Protein AF-A0A1H5PEW3-F1 (afdb_monomer)

Solvent-accessible surface area (backbone atoms only — not comparable to full-atom values): 6564 Å² total; per-residue (Å²): 129,85,78,80,68,48,56,31,38,31,42,44,82,71,49,77,38,67,72,77,79,45,66,68,52,50,50,56,54,48,50,55,39,62,69,50,88,68,89,54,97,39,58,31,34,33,45,35,38,77,82,42,39,34,40,38,39,43,77,51,33,37,34,39,33,34,76,50,96,89,42,59,71,80,50,77,43,78,48,89,47,70,67,55,53,54,52,54,52,41,49,60,60,46,55,58,69,58,74,60,73,82,84,76,80,71,82,84,87,128

Foldseek 3Di:
DDPQKQKWKQAQQRDIGRPPLDLVVVLVRLVVLLPDPDPRPGSWMWIAIPVQWIWIDHNFWIWTWGNDDVTDTPDIDTDPDPVVVSVVSCVVSVVSVPPPDDPPPDDD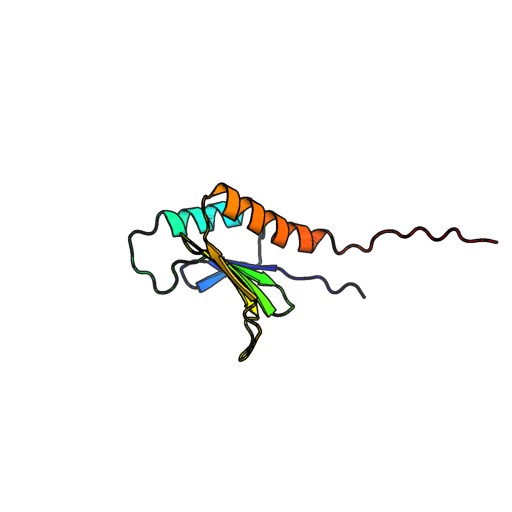DD

Organism: NCBI:txid656366

Nearest PDB structures (foldseek):
  6mf5-assembly1_A  TM=4.704E-01  e=3.804E+00  Saccharomyces cerevisiae S288C
  7q05-assembly1_E  TM=3.651E-01  e=9.756E-01  Comamonas sp.
  6n45-assembly1_B  TM=4.360E-01  e=7.737E+00  Homo sapiens
  3dw8-assembly2_E  TM=4.635E-01  e=9.239E+00  Homo sapiens
  2yfl-assembly1_I  TM=3.070E-01  e=8.208E+00  Paraburkholderia xenovorans LB400

pLDDT: mean 82.55, std 17.14, range [41.75, 96.38]

Structure (mmCIF, N/CA/C/O backbone):
data_AF-A0A1H5PEW3-F1
#
_entry.id   AF-A0A1H5PEW3-F1
#
loop_
_atom_site.group_PDB
_atom_site.id
_atom_site.type_symbol
_atom_site.label_atom_id
_atom_site.label_alt_id
_atom_site.label_comp_id
_atom_site.label_asym_id
_atom_site.label_entity_id
_atom_site.label_seq_id
_atom_site.pdbx_PDB_ins_code
_atom_site.Cartn_x
_atom_site.Cartn_y
_atom_site.Cartn_z
_atom_site.occupancy
_atom_site.B_iso_or_equiv
_atom_site.auth_seq_id
_atom_site.auth_comp_id
_atom_site.auth_asym_id
_atom_site.auth_atom_id
_atom_site.pdbx_PDB_model_num
ATOM 1 N N . MET A 1 1 ? -25.600 7.477 11.849 1.00 41.75 1 MET A N 1
ATOM 2 C CA . MET A 1 1 ? -25.170 6.086 11.596 1.00 41.75 1 MET A CA 1
ATOM 3 C C . MET A 1 1 ? -23.736 6.184 11.116 1.00 41.75 1 MET A C 1
ATOM 5 O O . MET A 1 1 ? -23.531 6.717 10.035 1.00 41.75 1 MET A O 1
ATOM 9 N N . ARG A 1 2 ? -22.757 5.842 11.962 1.00 49.75 2 ARG A N 1
ATOM 10 C CA . ARG A 1 2 ? -21.352 5.792 11.534 1.00 49.75 2 ARG A CA 1
ATOM 11 C C . ARG A 1 2 ? -21.243 4.648 10.529 1.00 49.75 2 ARG A C 1
ATOM 13 O O . ARG A 1 2 ? -21.676 3.544 10.844 1.00 49.75 2 ARG A O 1
ATOM 20 N N . ILE A 1 3 ? -20.757 4.924 9.325 1.00 53.59 3 ILE A N 1
ATOM 21 C CA . ILE A 1 3 ? -20.324 3.859 8.422 1.00 53.59 3 ILE A CA 1
ATOM 22 C C . ILE A 1 3 ? -18.976 3.422 8.985 1.00 53.59 3 ILE A C 1
ATOM 24 O O . ILE A 1 3 ? -18.028 4.203 8.979 1.00 53.59 3 ILE A O 1
ATOM 28 N N . GLU A 1 4 ? -18.917 2.235 9.578 1.00 65.88 4 GLU A N 1
ATOM 29 C CA . GLU A 1 4 ? -17.642 1.634 9.958 1.00 65.88 4 GLU A CA 1
ATOM 30 C C . GLU A 1 4 ? -16.883 1.354 8.655 1.00 65.88 4 GLU A C 1
ATOM 32 O O . GLU A 1 4 ? -17.271 0.479 7.883 1.00 65.88 4 GLU A O 1
ATOM 37 N N . ARG A 1 5 ? -15.863 2.170 8.353 1.00 76.75 5 ARG A N 1
ATOM 38 C CA . ARG A 1 5 ? -14.992 1.970 7.189 1.00 76.75 5 ARG A CA 1
ATOM 39 C C . ARG A 1 5 ? -14.177 0.708 7.452 1.00 76.75 5 ARG A C 1
ATOM 41 O O . ARG A 1 5 ? -13.293 0.719 8.306 1.00 76.75 5 ARG A O 1
ATOM 48 N N . ARG A 1 6 ? -14.498 -0.380 6.753 1.00 88.88 6 ARG A N 1
ATOM 49 C CA . ARG A 1 6 ? -13.695 -1.607 6.799 1.00 88.88 6 ARG A CA 1
ATOM 50 C C . ARG A 1 6 ? -12.487 -1.408 5.899 1.00 88.88 6 ARG A C 1
ATOM 52 O O . ARG A 1 6 ? -12.653 -0.926 4.782 1.00 88.88 6 ARG A O 1
ATOM 59 N N . ILE A 1 7 ? -11.314 -1.782 6.391 1.00 91.00 7 ILE A N 1
ATOM 60 C CA . ILE A 1 7 ? -10.079 -1.850 5.610 1.00 91.00 7 ILE A CA 1
ATOM 61 C C . ILE A 1 7 ? -9.622 -3.303 5.568 1.00 91.00 7 ILE A C 1
ATOM 63 O O . ILE A 1 7 ? -9.876 -4.044 6.516 1.00 91.00 7 ILE A O 1
ATOM 67 N N . TRP A 1 8 ? -8.995 -3.703 4.469 1.00 94.50 8 TRP A N 1
ATOM 68 C CA . TRP A 1 8 ? -8.318 -4.988 4.318 1.00 94.50 8 TRP A CA 1
ATOM 69 C C . TRP A 1 8 ? -7.080 -4.824 3.433 1.00 94.50 8 TRP A 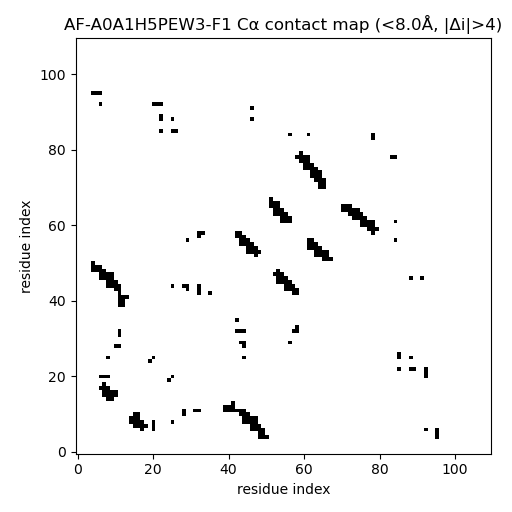C 1
ATOM 71 O O . TRP A 1 8 ? -6.932 -3.814 2.738 1.00 94.50 8 TRP A O 1
ATOM 81 N N . PHE A 1 9 ? -6.198 -5.816 3.465 1.00 95.62 9 PHE A N 1
ATOM 82 C CA . PHE A 1 9 ? -5.050 -5.909 2.572 1.00 95.62 9 PHE A CA 1
ATOM 83 C C . PHE A 1 9 ? -5.271 -6.938 1.471 1.00 95.62 9 PHE A C 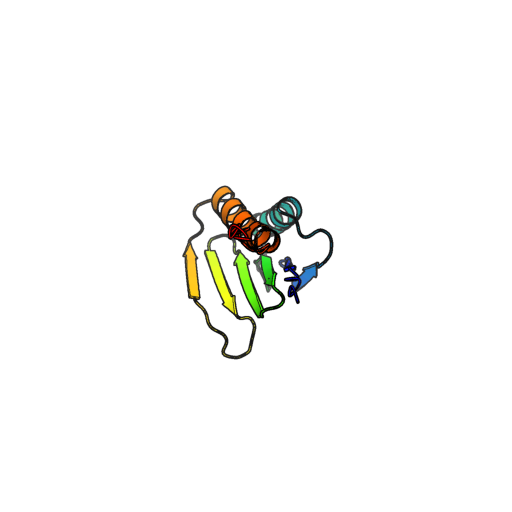1
ATOM 85 O O . PHE A 1 9 ? -6.012 -7.903 1.667 1.00 95.62 9 PHE A O 1
ATOM 92 N N . ILE A 1 10 ? -4.578 -6.761 0.349 1.00 94.69 10 ILE A N 1
ATOM 93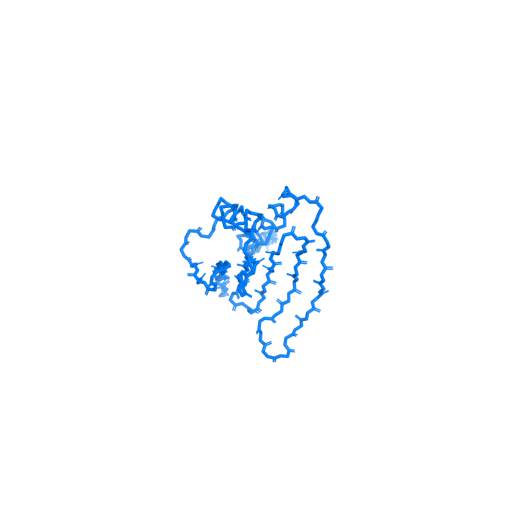 C CA . ILE A 1 10 ? -4.352 -7.799 -0.659 1.00 94.69 10 ILE A CA 1
ATOM 94 C C . ILE A 1 10 ? -2.841 -7.960 -0.809 1.00 94.69 10 ILE A C 1
ATOM 96 O O . ILE A 1 10 ? -2.138 -6.980 -1.052 1.00 94.69 10 ILE A O 1
ATOM 100 N N . ASP A 1 11 ? -2.326 -9.173 -0.612 1.00 93.38 11 ASP A N 1
ATOM 101 C CA . ASP A 1 11 ? -0.897 -9.440 -0.774 1.00 93.38 11 ASP A CA 1
ATOM 102 C C . ASP A 1 11 ? -0.494 -9.639 -2.245 1.00 93.38 11 ASP A C 1
ATOM 104 O O . ASP A 1 11 ? -1.311 -9.722 -3.164 1.00 93.38 11 ASP A O 1
ATOM 108 N N . ARG A 1 12 ? 0.808 -9.822 -2.452 1.00 91.44 12 ARG A N 1
ATOM 109 C CA . ARG A 1 12 ? 1.424 -10.117 -3.751 1.00 91.44 12 ARG A CA 1
ATOM 110 C C . ARG A 1 12 ? 1.002 -11.449 -4.397 1.00 91.44 12 ARG A C 1
ATOM 112 O O . ARG A 1 12 ? 1.461 -11.801 -5.479 1.00 91.44 12 ARG A O 1
ATOM 119 N N . PHE A 1 13 ? 0.185 -12.249 -3.727 1.00 89.81 13 PHE A N 1
ATOM 120 C CA . PHE A 1 13 ? -0.413 -13.466 -4.271 1.00 89.81 13 PHE A CA 1
ATOM 121 C C . PHE A 1 13 ? -1.921 -13.303 -4.508 1.00 89.81 13 PHE A C 1
ATOM 123 O O . PHE A 1 13 ? -2.589 -14.280 -4.847 1.00 89.81 13 PHE A O 1
ATOM 130 N N . GLY A 1 14 ? -2.461 -12.091 -4.342 1.00 90.25 14 GLY A N 1
ATOM 131 C CA . GLY A 1 14 ? -3.885 -11.800 -4.467 1.00 90.25 14 GLY A CA 1
ATOM 132 C C . GLY A 1 14 ? -4.709 -12.284 -3.273 1.00 90.25 14 GLY A C 1
ATOM 133 O O . GLY A 1 14 ? -5.927 -12.420 -3.385 1.00 90.25 14 GLY A O 1
ATOM 134 N N . ARG A 1 15 ? -4.078 -12.614 -2.140 1.00 91.94 15 ARG A N 1
ATOM 135 C CA . ARG A 1 15 ? -4.791 -13.077 -0.951 1.00 91.94 15 ARG A CA 1
ATOM 136 C C . ARG A 1 15 ? -5.264 -11.891 -0.124 1.00 91.94 15 ARG A C 1
ATOM 138 O O . ARG A 1 15 ? -4.472 -11.034 0.251 1.00 91.94 15 ARG A O 1
ATOM 145 N N . GLU A 1 16 ? -6.549 -11.906 0.208 1.00 94.19 16 GLU A N 1
ATOM 146 C CA . GLU A 1 16 ? -7.181 -10.908 1.070 1.00 94.19 16 GLU A CA 1
ATOM 147 C C . GLU A 1 16 ? -6.938 -11.196 2.563 1.00 94.19 16 GLU A C 1
ATOM 149 O O . GLU A 1 16 ? -7.018 -12.348 3.010 1.00 94.19 16 GLU A O 1
ATOM 154 N N . PHE A 1 17 ? -6.679 -10.135 3.333 1.00 92.00 17 PHE A N 1
ATOM 155 C CA . PHE A 1 17 ? -6.518 -10.156 4.790 1.00 92.00 17 PHE A CA 1
ATOM 156 C C . PHE A 1 17 ? -7.322 -9.020 5.422 1.00 92.00 17 PHE A C 1
ATOM 158 O O . PHE A 1 17 ? -6.985 -7.847 5.279 1.00 92.00 17 PHE A O 1
ATOM 165 N N . ASP A 1 18 ? -8.393 -9.367 6.123 1.00 89.44 18 ASP A N 1
ATOM 166 C CA . ASP A 1 18 ? -9.278 -8.439 6.830 1.00 89.44 18 ASP A CA 1
ATOM 167 C C . ASP A 1 18 ? -9.074 -8.439 8.353 1.00 89.44 18 ASP A C 1
ATOM 169 O O . ASP A 1 18 ? -9.529 -7.522 9.039 1.00 89.44 18 ASP A O 1
ATOM 173 N N . ASP A 1 19 ? -8.360 -9.438 8.870 1.00 82.06 19 ASP A N 1
ATOM 1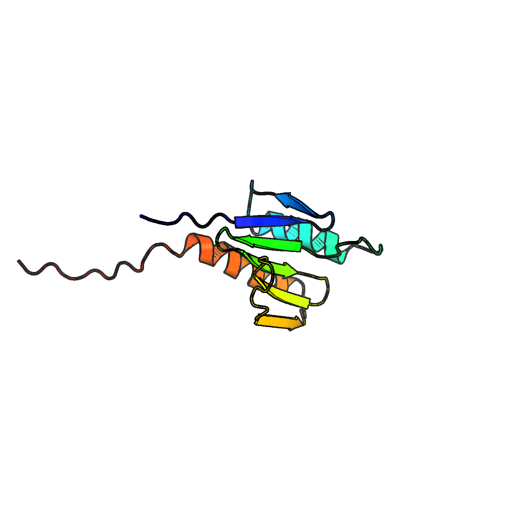74 C CA . ASP A 1 19 ? -7.892 -9.517 10.249 1.00 82.06 19 ASP A CA 1
ATOM 175 C C . ASP A 1 19 ? -6.500 -8.866 10.391 1.00 82.06 19 ASP A C 1
ATOM 177 O O . ASP A 1 19 ? -5.659 -8.973 9.501 1.00 82.06 19 ASP A O 1
ATOM 181 N N . ASP A 1 20 ? -6.237 -8.223 11.535 1.00 83.81 20 ASP A N 1
ATOM 182 C CA . ASP A 1 20 ? -4.926 -7.637 11.892 1.00 83.81 20 ASP A CA 1
ATOM 183 C C . ASP A 1 20 ? -4.398 -6.553 10.925 1.00 83.81 20 ASP A C 1
ATOM 185 O O . ASP A 1 20 ? -3.209 -6.453 10.616 1.00 83.81 20 ASP A O 1
ATOM 189 N N . VAL A 1 21 ? -5.309 -5.694 10.462 1.00 90.62 21 VAL A N 1
ATOM 190 C CA . VAL A 1 21 ? -5.015 -4.569 9.565 1.00 90.62 21 VAL A CA 1
ATOM 191 C C . VAL A 1 21 ? -4.245 -3.472 10.313 1.00 90.62 21 VAL A C 1
ATOM 193 O O . VAL A 1 21 ? -4.812 -2.533 10.877 1.00 90.62 21 VAL A O 1
ATOM 196 N N . THR A 1 22 ? -2.923 -3.624 10.345 1.00 92.69 22 THR A N 1
ATOM 197 C CA . THR A 1 22 ? -1.973 -2.774 11.074 1.00 92.69 22 THR A CA 1
ATOM 198 C C . THR A 1 22 ? -0.836 -2.296 10.171 1.00 92.69 22 THR A C 1
ATOM 200 O O . THR A 1 22 ? -0.614 -2.817 9.078 1.00 92.69 22 THR A O 1
ATOM 203 N N . VAL A 1 23 ? -0.091 -1.281 10.623 1.00 94.44 23 VAL A N 1
ATOM 204 C CA . VAL A 1 23 ? 1.094 -0.795 9.892 1.00 94.44 23 VAL A CA 1
ATOM 205 C C . VAL A 1 23 ? 2.187 -1.865 9.881 1.00 94.44 23 VAL A C 1
ATOM 207 O O . VAL A 1 23 ? 2.921 -1.990 8.908 1.00 94.44 23 VAL A O 1
ATOM 210 N N . GLU A 1 24 ? 2.294 -2.639 10.955 1.00 95.00 24 GLU A N 1
ATOM 211 C CA . GLU A 1 24 ? 3.242 -3.735 11.107 1.00 95.00 24 GLU A CA 1
ATOM 212 C C . GLU A 1 24 ? 2.971 -4.853 10.092 1.00 95.00 24 GLU A C 1
ATOM 214 O O . GLU A 1 24 ? 3.895 -5.264 9.394 1.00 95.00 24 GLU A O 1
ATOM 219 N N . ALA A 1 25 ? 1.710 -5.264 9.926 1.00 94.94 25 ALA A N 1
ATOM 220 C CA . ALA A 1 25 ? 1.324 -6.240 8.907 1.00 94.94 25 ALA A CA 1
ATOM 221 C C . ALA A 1 25 ? 1.609 -5.732 7.481 1.00 94.94 25 ALA A C 1
ATOM 223 O O . ALA A 1 25 ? 2.154 -6.467 6.657 1.00 94.94 25 ALA A O 1
ATOM 224 N N . PHE A 1 26 ? 1.331 -4.452 7.200 1.00 96.38 26 PHE A N 1
ATOM 225 C CA . PHE A 1 26 ? 1.710 -3.833 5.925 1.00 96.38 26 PHE A CA 1
ATOM 226 C C . PHE A 1 26 ? 3.225 -3.895 5.681 1.00 96.38 26 PHE A C 1
ATOM 228 O O . PHE A 1 26 ? 3.659 -4.216 4.577 1.00 96.38 26 PHE A O 1
ATOM 235 N N . ILE A 1 27 ? 4.035 -3.591 6.701 1.00 96.12 27 ILE A N 1
ATOM 236 C CA . ILE A 1 27 ? 5.498 -3.618 6.596 1.00 96.12 27 ILE A CA 1
ATOM 237 C C . ILE A 1 27 ? 5.990 -5.004 6.167 1.00 96.12 27 ILE A C 1
ATOM 239 O O . ILE A 1 27 ? 6.833 -5.091 5.276 1.00 96.12 27 ILE A O 1
ATOM 243 N N . GLU A 1 28 ? 5.460 -6.066 6.773 1.00 95.00 28 GLU A N 1
ATOM 244 C CA . GLU A 1 28 ? 5.833 -7.444 6.437 1.00 95.00 28 GLU A CA 1
ATOM 245 C C . GLU A 1 28 ? 5.486 -7.779 4.979 1.00 95.00 28 GLU A C 1
ATOM 247 O O . GLU A 1 28 ? 6.346 -8.241 4.228 1.00 95.00 28 GLU A O 1
ATOM 252 N N . MET A 1 29 ? 4.264 -7.462 4.542 1.00 94.62 29 MET A N 1
ATOM 253 C CA . MET A 1 29 ? 3.829 -7.709 3.163 1.00 94.62 29 MET A CA 1
ATOM 254 C C . MET A 1 29 ? 4.631 -6.888 2.141 1.00 94.62 29 MET A C 1
ATOM 256 O O . MET A 1 29 ? 4.967 -7.376 1.059 1.00 94.62 29 MET A O 1
ATOM 260 N N . PHE A 1 30 ? 4.959 -5.635 2.466 1.00 95.25 30 PHE A N 1
ATOM 261 C CA . PHE A 1 30 ? 5.741 -4.774 1.584 1.00 95.25 30 PHE A CA 1
ATOM 262 C C . PHE A 1 30 ? 7.199 -5.239 1.472 1.00 95.25 30 PHE A C 1
ATOM 264 O O . PHE A 1 30 ? 7.775 -5.212 0.382 1.00 95.25 30 PHE A O 1
ATOM 271 N N . ASP A 1 31 ? 7.793 -5.727 2.563 1.00 94.19 31 ASP A N 1
ATOM 272 C CA . ASP A 1 31 ? 9.134 -6.315 2.532 1.00 94.19 31 ASP A CA 1
ATOM 273 C C . ASP A 1 31 ? 9.185 -7.551 1.615 1.00 94.19 31 ASP A C 1
ATOM 275 O O . ASP A 1 31 ? 10.150 -7.708 0.860 1.00 94.19 31 ASP A O 1
ATOM 279 N N . ASP A 1 32 ? 8.122 -8.361 1.578 1.00 92.06 32 ASP A N 1
ATOM 280 C CA . ASP A 1 32 ? 7.991 -9.493 0.650 1.00 92.06 32 ASP A CA 1
ATOM 281 C C . ASP A 1 32 ? 7.882 -9.061 -0.824 1.00 92.06 32 ASP A C 1
ATOM 283 O O . ASP A 1 32 ? 8.390 -9.752 -1.718 1.00 92.06 32 ASP A O 1
ATOM 287 N N . VAL A 1 33 ? 7.256 -7.911 -1.103 1.00 91.56 33 VAL A N 1
ATOM 288 C CA . VAL A 1 33 ? 7.235 -7.294 -2.443 1.00 91.56 33 VAL A CA 1
ATOM 289 C C . VAL A 1 33 ? 8.619 -6.788 -2.843 1.00 91.56 33 VAL A C 1
ATOM 291 O O . VAL A 1 33 ? 9.048 -6.981 -3.982 1.00 91.56 33 VAL A O 1
ATOM 294 N N . VAL A 1 34 ? 9.352 -6.161 -1.923 1.00 90.06 34 VAL A N 1
ATOM 295 C CA . VAL A 1 34 ? 10.702 -5.642 -2.186 1.00 90.06 34 VAL A CA 1
ATOM 296 C C . VAL A 1 34 ? 11.712 -6.775 -2.381 1.00 90.06 34 VAL A C 1
ATOM 298 O O . VAL A 1 34 ? 12.562 -6.689 -3.270 1.00 90.06 34 VAL A O 1
ATOM 301 N N . ALA A 1 35 ? 11.607 -7.848 -1.595 1.00 88.75 35 ALA A N 1
ATOM 302 C CA . ALA A 1 35 ? 12.476 -9.020 -1.678 1.00 88.75 35 ALA A CA 1
ATOM 303 C C . ALA A 1 35 ? 12.186 -9.919 -2.896 1.00 88.75 35 ALA A C 1
ATOM 305 O O . ALA A 1 35 ? 13.010 -10.773 -3.239 1.00 88.75 35 ALA A O 1
ATOM 306 N N . ALA A 1 36 ? 11.044 -9.727 -3.561 1.00 85.12 36 ALA A N 1
ATOM 307 C CA . ALA A 1 36 ? 10.641 -10.454 -4.757 1.00 85.12 36 ALA A CA 1
ATOM 308 C C . ALA A 1 36 ? 11.686 -10.354 -5.882 1.00 85.12 36 ALA A C 1
ATOM 310 O O . ALA A 1 36 ? 11.881 -9.301 -6.498 1.00 85.12 36 ALA A O 1
ATOM 311 N N . VAL A 1 37 ? 12.339 -11.472 -6.198 1.00 74.69 37 VAL A N 1
ATOM 312 C CA . VAL A 1 37 ? 13.202 -11.603 -7.390 1.00 74.69 37 VAL A CA 1
ATOM 313 C C . VAL A 1 37 ? 12.476 -12.243 -8.573 1.00 74.69 37 VAL A C 1
ATOM 315 O O . VAL A 1 37 ? 13.017 -12.295 -9.675 1.00 74.69 37 VAL A O 1
ATOM 318 N N . ASP A 1 38 ? 11.273 -12.752 -8.334 1.00 72.50 38 ASP A N 1
ATOM 319 C CA . ASP A 1 38 ? 10.396 -13.379 -9.308 1.00 72.50 38 ASP A CA 1
ATOM 320 C C . ASP A 1 38 ? 9.420 -12.370 -9.933 1.00 72.50 38 ASP A C 1
ATOM 322 O O . ASP A 1 38 ? 9.180 -11.277 -9.418 1.00 72.50 38 ASP A O 1
ATOM 326 N N . ASP A 1 39 ? 8.888 -12.757 -11.090 1.00 63.72 39 ASP A N 1
ATOM 327 C CA . ASP A 1 39 ? 7.857 -12.032 -11.836 1.00 63.72 39 ASP A CA 1
ATOM 328 C C . ASP A 1 39 ? 6.483 -12.602 -11.458 1.00 63.72 39 ASP A C 1
ATOM 330 O O . ASP A 1 39 ? 5.786 -13.206 -12.274 1.00 63.72 39 ASP A O 1
ATOM 334 N N . ALA A 1 40 ? 6.152 -12.552 -10.162 1.00 64.44 40 ALA A N 1
ATOM 335 C CA . ALA A 1 40 ? 4.820 -12.946 -9.715 1.00 64.44 40 ALA A CA 1
ATOM 336 C C . ALA A 1 40 ? 3.776 -12.033 -10.372 1.00 64.44 40 ALA A C 1
ATOM 338 O O . ALA A 1 40 ? 4.006 -10.829 -10.490 1.00 64.44 40 ALA A O 1
ATOM 339 N N . GLU A 1 41 ? 2.632 -12.617 -10.748 1.00 62.53 41 GLU A N 1
ATOM 340 C CA . GLU A 1 41 ? 1.520 -11.949 -11.449 1.00 62.53 41 GLU A CA 1
ATOM 341 C C . GLU A 1 41 ? 1.091 -10.637 -10.768 1.00 62.53 41 GLU A C 1
ATOM 343 O O . GLU A 1 41 ? 0.722 -9.684 -11.447 1.00 62.53 41 GLU A O 1
ATOM 348 N N . HIS A 1 42 ? 1.250 -10.563 -9.443 1.00 67.38 42 HIS A N 1
ATOM 349 C CA . HIS A 1 42 ? 1.067 -9.364 -8.638 1.00 67.38 42 HIS A CA 1
ATOM 350 C C . HIS A 1 42 ? 2.336 -9.099 -7.811 1.00 67.38 42 HIS A C 1
ATOM 352 O O . HIS A 1 42 ? 2.619 -9.779 -6.836 1.00 67.38 42 HIS A O 1
ATOM 358 N N . CYS A 1 43 ? 3.151 -8.110 -8.179 1.00 87.25 43 CYS A N 1
ATOM 359 C CA . CYS A 1 43 ? 4.286 -7.666 -7.352 1.00 87.25 43 CYS A CA 1
ATOM 360 C C . CYS A 1 43 ? 3.928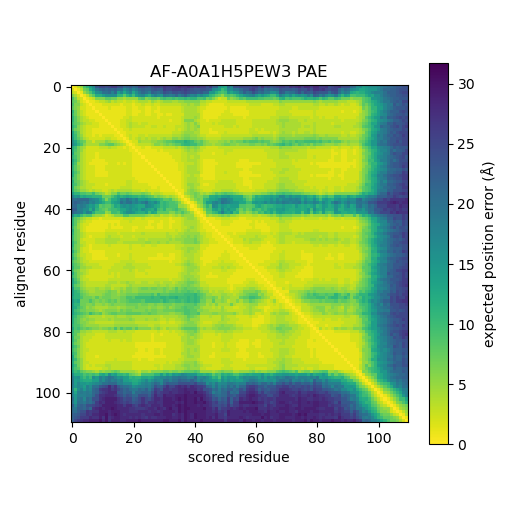 -6.396 -6.570 1.00 87.25 43 CYS A C 1
ATOM 362 O O . CYS A 1 43 ? 4.660 -5.402 -6.631 1.00 87.25 43 CYS A O 1
ATOM 364 N N . VAL A 1 44 ? 2.782 -6.431 -5.886 1.00 92.81 44 VAL A N 1
ATOM 365 C CA . VAL A 1 44 ? 2.190 -5.292 -5.174 1.00 92.81 44 VAL A CA 1
ATOM 366 C C . VAL A 1 44 ? 1.542 -5.714 -3.851 1.00 92.81 44 VAL A C 1
ATOM 368 O O . VAL A 1 44 ? 1.328 -6.903 -3.622 1.00 92.81 44 VAL A O 1
ATOM 371 N N . VAL A 1 45 ? 1.256 -4.738 -2.990 1.00 95.00 45 VAL A N 1
ATOM 372 C CA . VAL A 1 45 ? 0.365 -4.858 -1.825 1.00 95.00 45 VAL A CA 1
ATOM 373 C C . VAL A 1 45 ? -0.705 -3.785 -1.925 1.00 95.00 45 VAL A C 1
ATOM 375 O O . VAL A 1 45 ? -0.358 -2.612 -2.060 1.00 95.00 45 VAL A O 1
ATOM 378 N N . ASP A 1 46 ? -1.970 -4.161 -1.778 1.00 95.38 46 ASP A N 1
ATOM 379 C CA . ASP A 1 46 ? -3.083 -3.212 -1.774 1.00 95.38 46 ASP A CA 1
ATOM 380 C C . ASP A 1 46 ? -3.606 -2.982 -0.364 1.00 95.38 46 ASP A C 1
ATOM 382 O O . ASP A 1 46 ? -3.772 -3.922 0.412 1.00 95.38 46 ASP A O 1
ATOM 386 N N . ILE A 1 47 ? -3.936 -1.731 -0.051 1.00 95.19 47 ILE A N 1
ATOM 387 C CA . ILE A 1 47 ? -4.758 -1.359 1.099 1.00 95.19 47 ILE A CA 1
ATOM 388 C C . ILE A 1 47 ? -6.098 -0.886 0.560 1.00 95.19 47 ILE A C 1
ATOM 390 O O . ILE A 1 47 ? -6.169 0.163 -0.075 1.00 95.19 47 ILE A O 1
ATOM 394 N N . CYS A 1 48 ? -7.153 -1.643 0.820 1.00 93.56 48 CYS A N 1
ATOM 395 C CA . CYS A 1 48 ? -8.481 -1.390 0.276 1.00 93.56 48 CYS A CA 1
ATOM 396 C C . CYS A 1 48 ? -9.447 -0.936 1.368 1.00 93.56 48 CYS A C 1
ATOM 398 O O . CYS A 1 48 ? -9.271 -1.279 2.538 1.00 93.56 48 CYS A O 1
ATOM 400 N N . ASP A 1 49 ? -10.494 -0.203 0.997 1.00 90.94 49 ASP A N 1
ATOM 401 C CA . ASP A 1 49 ? -11.583 0.142 1.903 1.00 90.94 49 ASP A CA 1
ATOM 402 C C . ASP A 1 49 ? -12.977 -0.199 1.364 1.00 90.94 49 ASP A C 1
ATOM 404 O O . ASP A 1 49 ? -13.198 -0.415 0.176 1.00 90.94 49 ASP A O 1
ATOM 408 N N . SER A 1 50 ? -13.960 -0.222 2.267 1.00 90.44 50 SER A N 1
ATOM 409 C CA . SER A 1 50 ? -15.352 -0.587 1.967 1.00 90.44 50 SER A CA 1
ATOM 410 C C . SER A 1 50 ? -16.099 0.397 1.056 1.00 90.44 50 SER A C 1
ATOM 412 O O . SER A 1 50 ? -17.298 0.231 0.845 1.00 90.44 50 SER A O 1
ATOM 414 N N . THR A 1 51 ? -15.437 1.459 0.601 1.00 88.31 51 THR A N 1
ATOM 415 C CA . THR A 1 51 ? -15.945 2.449 -0.357 1.00 88.31 51 THR A CA 1
ATOM 416 C C . THR A 1 51 ? -15.295 2.298 -1.733 1.00 88.31 51 THR A C 1
ATOM 418 O O . THR A 1 51 ? -15.337 3.228 -2.536 1.00 88.31 51 THR A O 1
ATOM 421 N N . ASP A 1 52 ? -14.720 1.122 -1.993 1.00 89.50 52 ASP A N 1
ATOM 422 C CA . ASP A 1 52 ? -14.067 0.718 -3.236 1.00 89.50 52 ASP A CA 1
ATOM 423 C C . ASP A 1 52 ? -12.802 1.517 -3.567 1.00 89.50 52 ASP A C 1
ATOM 425 O O . ASP A 1 52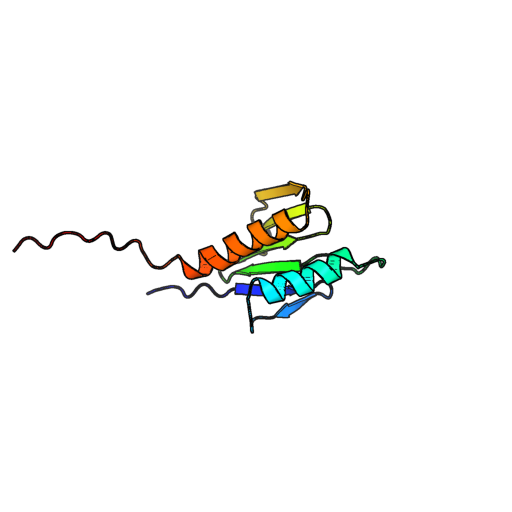 ? -12.319 1.431 -4.690 1.00 89.50 52 ASP A O 1
ATOM 429 N N . TRP A 1 53 ? -12.221 2.253 -2.613 1.00 92.25 53 TRP A N 1
ATOM 430 C CA . TRP A 1 53 ? -10.913 2.887 -2.796 1.00 92.25 53 TRP A CA 1
ATOM 431 C C . TRP A 1 53 ? -9.781 1.942 -2.407 1.00 92.25 53 TRP A C 1
ATOM 433 O O . TRP A 1 53 ? -9.883 1.211 -1.420 1.00 92.25 53 TRP A O 1
ATOM 443 N N . TYR A 1 54 ? -8.673 2.017 -3.139 1.00 93.38 54 TYR A N 1
ATOM 444 C CA . TYR A 1 54 ? -7.450 1.290 -2.832 1.00 93.38 54 TYR A CA 1
ATOM 445 C C . TYR A 1 54 ? -6.203 2.169 -2.965 1.00 93.38 54 TYR A C 1
ATOM 447 O O . TYR A 1 54 ? -6.156 3.112 -3.761 1.00 93.38 54 TYR A O 1
ATOM 455 N N . VAL A 1 55 ? -5.184 1.822 -2.180 1.00 95.38 55 VAL A N 1
ATOM 456 C CA . VAL A 1 55 ? -3.803 2.265 -2.367 1.00 95.38 55 VAL A CA 1
ATOM 457 C C . VAL A 1 55 ? -2.955 1.038 -2.687 1.00 95.38 55 VAL A C 1
ATOM 459 O O . VAL A 1 55 ? -2.808 0.170 -1.830 1.00 95.38 55 VAL A O 1
ATOM 462 N N . GLU A 1 56 ? -2.403 0.971 -3.894 1.00 96.00 56 GLU A N 1
ATOM 463 C CA . GLU A 1 56 ? -1.549 -0.129 -4.363 1.00 96.00 56 GLU A CA 1
ATOM 464 C C . GLU A 1 56 ? -0.078 0.270 -4.235 1.00 96.00 56 GLU A C 1
ATOM 466 O O . GLU A 1 56 ? 0.333 1.329 -4.707 1.00 96.00 56 GLU A O 1
ATOM 471 N N . PHE A 1 57 ? 0.732 -0.580 -3.611 1.00 96.25 57 PHE A N 1
ATOM 472 C CA . PHE A 1 57 ? 2.159 -0.368 -3.397 1.00 96.25 57 PHE A CA 1
ATOM 473 C C . PHE A 1 57 ? 2.967 -1.396 -4.176 1.00 96.25 57 PHE A C 1
ATOM 475 O O . PHE A 1 57 ? 3.046 -2.564 -3.800 1.00 96.25 57 PHE A O 1
ATOM 482 N N . SER A 1 58 ? 3.642 -0.942 -5.225 1.00 93.12 58 SER A N 1
ATOM 483 C CA . SER A 1 58 ? 4.711 -1.697 -5.877 1.00 93.12 58 SER A CA 1
ATOM 484 C C . SER A 1 58 ? 6.074 -1.345 -5.272 1.00 93.12 58 SER A C 1
ATOM 486 O O . SER A 1 58 ? 6.206 -0.480 -4.407 1.00 93.12 58 SER A O 1
ATOM 488 N N . ARG A 1 59 ? 7.140 -1.954 -5.797 1.00 90.81 59 ARG A N 1
ATOM 489 C CA . ARG A 1 59 ? 8.524 -1.636 -5.402 1.00 90.81 59 ARG A CA 1
ATOM 490 C C . ARG A 1 59 ? 8.933 -0.182 -5.648 1.00 90.81 59 ARG A C 1
ATOM 492 O O . ARG A 1 59 ? 9.850 0.303 -4.994 1.00 90.81 59 ARG A O 1
ATOM 499 N N . THR A 1 60 ? 8.326 0.483 -6.628 1.00 91.88 60 THR A N 1
ATOM 500 C CA . THR A 1 60 ? 8.796 1.787 -7.130 1.00 91.88 60 THR A CA 1
ATOM 501 C C . THR A 1 60 ? 7.704 2.833 -7.234 1.00 91.88 60 THR A C 1
ATOM 503 O O . THR A 1 60 ? 7.999 3.978 -7.563 1.00 91.88 60 THR A O 1
ATOM 506 N N . THR A 1 61 ? 6.457 2.454 -6.990 1.00 94.38 61 THR A N 1
ATOM 507 C CA . THR A 1 61 ? 5.291 3.285 -7.271 1.00 94.38 61 THR A CA 1
ATOM 508 C C . THR A 1 61 ? 4.200 2.982 -6.265 1.00 94.38 61 THR A C 1
ATOM 510 O O . THR A 1 61 ? 4.010 1.819 -5.906 1.00 94.38 61 THR A O 1
ATOM 513 N N . VAL A 1 62 ? 3.487 4.022 -5.853 1.00 95.62 62 VAL A N 1
ATOM 514 C CA . VAL A 1 62 ? 2.224 3.926 -5.133 1.00 95.62 62 VAL A CA 1
ATOM 515 C C . VAL A 1 62 ? 1.111 4.517 -5.988 1.00 95.62 62 VAL A C 1
ATOM 517 O O . VAL A 1 62 ? 1.276 5.594 -6.566 1.00 95.62 62 VAL A O 1
ATOM 520 N N . THR A 1 63 ? -0.010 3.816 -6.056 1.00 95.25 63 THR A N 1
ATOM 521 C CA . THR A 1 63 ? -1.157 4.160 -6.894 1.00 95.25 63 THR A CA 1
ATOM 522 C C . THR A 1 63 ? -2.375 4.375 -6.015 1.00 95.25 63 THR A C 1
ATOM 524 O O . THR A 1 63 ? -2.600 3.605 -5.086 1.00 95.25 63 THR A O 1
ATOM 527 N N . LEU A 1 64 ? -3.184 5.391 -6.318 1.00 94.00 64 LEU A N 1
ATOM 528 C CA . LEU A 1 64 ? -4.486 5.594 -5.681 1.00 94.00 64 LEU A CA 1
ATOM 529 C C . LEU A 1 64 ? -5.600 5.500 -6.723 1.00 94.00 64 LEU A C 1
ATOM 531 O O . LEU A 1 64 ? -5.579 6.212 -7.731 1.00 94.00 64 LEU A O 1
ATOM 535 N N . GLY A 1 65 ? -6.600 4.664 -6.460 1.00 93.00 65 GLY A N 1
ATOM 536 C CA . GLY A 1 65 ? -7.729 4.505 -7.368 1.00 93.00 65 GLY A CA 1
ATOM 537 C C . GLY A 1 65 ? -8.939 3.832 -6.739 1.00 93.00 65 GLY A C 1
ATOM 538 O O . GLY A 1 65 ? -8.948 3.516 -5.550 1.00 93.00 65 GLY A O 1
ATOM 539 N N . GLN A 1 66 ? -9.966 3.632 -7.560 1.00 92.88 66 GLN A N 1
ATOM 540 C CA . GLN A 1 66 ? -11.166 2.885 -7.216 1.00 92.88 66 GLN A CA 1
ATOM 541 C C . GLN A 1 66 ? -11.190 1.527 -7.918 1.00 92.88 66 GLN A C 1
ATOM 543 O O . GLN A 1 66 ? -10.931 1.433 -9.117 1.00 92.88 66 GLN A O 1
ATOM 548 N N . ALA A 1 67 ? -11.528 0.477 -7.175 1.00 87.75 67 ALA A N 1
ATOM 549 C CA . ALA A 1 67 ? -11.521 -0.904 -7.645 1.00 87.75 67 ALA A CA 1
ATOM 550 C C . ALA A 1 67 ? -12.701 -1.237 -8.581 1.00 87.75 67 ALA A C 1
ATOM 552 O O . ALA A 1 67 ? -12.669 -2.244 -9.292 1.00 87.75 67 ALA A O 1
ATOM 553 N N . GLU A 1 68 ? -13.758 -0.418 -8.592 1.00 87.06 68 GLU A N 1
ATOM 554 C CA . GLU A 1 68 ? -14.935 -0.664 -9.424 1.00 87.06 68 GLU A CA 1
ATOM 555 C C . GLU A 1 68 ? -14.642 -0.543 -10.930 1.00 87.06 68 GLU A C 1
ATOM 557 O O . GLU A 1 68 ? -13.750 0.177 -11.383 1.00 87.06 68 GLU A O 1
ATOM 562 N N . VAL A 1 69 ? -15.430 -1.243 -11.753 1.00 81.94 69 VAL A N 1
ATOM 563 C CA . VAL A 1 69 ? -15.276 -1.188 -13.212 1.00 81.94 69 VAL A CA 1
ATOM 564 C C . VAL A 1 69 ? -15.591 0.221 -13.715 1.00 81.94 69 VAL A C 1
ATOM 566 O O . VAL A 1 69 ? -16.737 0.661 -13.676 1.00 81.94 69 VAL A O 1
ATOM 569 N N . GLY A 1 70 ? -14.575 0.893 -14.259 1.00 84.94 70 GLY A N 1
ATOM 570 C CA . GLY A 1 70 ? -14.678 2.291 -14.687 1.00 84.94 70 GLY A CA 1
ATOM 571 C C . GLY A 1 70 ? -14.456 3.302 -13.558 1.00 84.94 70 GLY A C 1
ATOM 572 O O . GLY A 1 70 ? -14.743 4.480 -13.767 1.00 84.94 70 GLY A O 1
ATOM 573 N N . GLY A 1 71 ? -13.959 2.843 -12.407 1.00 84.06 71 GLY A N 1
ATOM 574 C CA . GLY A 1 71 ? -13.594 3.664 -11.262 1.00 84.06 71 GLY A CA 1
ATOM 575 C C . GLY A 1 71 ? -12.483 4.668 -11.565 1.00 84.06 71 GLY A C 1
ATOM 576 O O . GLY A 1 71 ? -11.746 4.558 -12.552 1.00 84.06 71 GLY A O 1
ATOM 577 N N . GLU A 1 72 ? -12.387 5.687 -10.716 1.00 91.12 72 GLU A N 1
ATOM 578 C CA . GLU A 1 72 ? -11.399 6.747 -10.860 1.00 91.12 72 GLU A CA 1
ATOM 579 C C . GLU A 1 72 ? -9.984 6.246 -10.545 1.00 91.12 72 GLU A C 1
ATOM 581 O O . GLU A 1 72 ? -9.742 5.597 -9.532 1.00 91.12 72 GLU A O 1
ATOM 586 N N . HIS A 1 73 ? -9.025 6.598 -11.401 1.00 90.81 73 HIS A N 1
ATOM 587 C CA . HIS A 1 73 ? -7.600 6.462 -11.119 1.00 90.81 73 HIS A CA 1
ATOM 588 C C . HIS A 1 73 ? -7.029 7.860 -10.883 1.00 90.81 73 HIS A C 1
ATOM 590 O O . HIS A 1 73 ? -7.002 8.685 -11.801 1.00 90.81 73 HIS A O 1
ATOM 596 N N . LEU A 1 74 ? -6.603 8.133 -9.649 1.00 88.94 74 LEU A N 1
ATOM 597 C CA . LEU A 1 74 ? -6.132 9.458 -9.237 1.00 88.94 74 LEU A CA 1
ATOM 598 C C . LEU A 1 74 ? -4.663 9.703 -9.593 1.00 88.94 74 LEU A C 1
ATOM 600 O O . LEU A 1 74 ? -4.251 10.859 -9.707 1.00 88.94 74 LEU A O 1
ATOM 604 N N . GLY A 1 75 ? -3.896 8.638 -9.822 1.00 87.81 75 GLY A N 1
ATOM 605 C CA . GLY A 1 75 ? -2.546 8.713 -10.363 1.00 87.81 75 GLY A CA 1
ATOM 606 C C . GLY A 1 75 ? -1.541 7.814 -9.656 1.00 87.81 75 GLY A C 1
ATOM 607 O O . GLY A 1 75 ? -1.822 7.210 -8.618 1.00 87.81 75 GLY A O 1
ATOM 608 N N . ASP A 1 76 ? -0.339 7.829 -10.228 1.00 93.50 76 ASP A N 1
ATOM 609 C CA . ASP A 1 76 ? 0.835 7.097 -9.774 1.00 93.50 76 ASP A CA 1
ATOM 610 C C . ASP A 1 76 ? 1.871 8.071 -9.207 1.00 93.50 76 ASP A C 1
ATOM 612 O O . ASP A 1 76 ? 2.257 9.049 -9.861 1.00 93.50 76 ASP A O 1
ATOM 616 N N . LEU A 1 77 ? 2.373 7.788 -8.008 1.00 93.19 77 LEU A N 1
ATOM 617 C CA . LEU A 1 77 ? 3.487 8.515 -7.409 1.00 93.19 77 LEU A CA 1
ATOM 618 C C . LEU A 1 77 ? 4.714 7.602 -7.323 1.00 93.19 77 LEU A C 1
ATOM 620 O O . LEU A 1 77 ? 4.604 6.480 -6.828 1.00 93.19 77 LEU A O 1
ATOM 624 N N . PRO A 1 78 ? 5.898 8.053 -7.773 1.00 93.75 78 PRO A N 1
ATOM 625 C CA . PRO A 1 78 ? 7.115 7.277 -7.600 1.00 93.75 78 PRO A CA 1
ATOM 626 C C . PRO A 1 78 ? 7.467 7.184 -6.112 1.00 93.75 78 PRO A C 1
ATOM 628 O O . PRO A 1 78 ? 7.593 8.204 -5.438 1.00 93.75 78 PRO A O 1
ATOM 631 N N . LEU A 1 79 ? 7.679 5.965 -5.625 1.00 92.06 79 LEU A N 1
ATOM 632 C CA . LEU A 1 79 ? 8.227 5.712 -4.299 1.00 92.06 79 LEU A CA 1
ATOM 633 C C . LEU A 1 79 ? 9.744 5.877 -4.333 1.00 92.06 79 LEU A C 1
ATOM 635 O O . LEU A 1 79 ? 10.453 5.255 -5.126 1.00 92.06 79 LEU A O 1
ATOM 639 N N . THR A 1 80 ? 10.246 6.713 -3.436 1.00 90.50 80 THR A N 1
ATOM 640 C CA . THR A 1 80 ? 11.671 7.025 -3.298 1.00 90.50 80 THR A CA 1
ATOM 641 C C . THR A 1 80 ? 12.341 6.220 -2.192 1.00 90.50 80 THR A C 1
ATOM 643 O O . THR A 1 80 ? 13.565 6.074 -2.190 1.00 90.50 80 THR A O 1
ATOM 646 N N . SER A 1 81 ? 11.557 5.692 -1.247 1.00 91.62 81 SER A N 1
ATOM 647 C CA . SER A 1 81 ? 12.057 4.919 -0.113 1.00 91.62 81 SER A CA 1
ATOM 648 C C . SER A 1 81 ? 10.995 4.003 0.493 1.00 91.62 81 SER A C 1
ATOM 650 O O . SER A 1 81 ? 9.791 4.195 0.322 1.00 91.62 81 SER A O 1
ATOM 652 N N . ARG A 1 82 ? 11.461 3.019 1.265 1.00 93.00 82 ARG A N 1
ATOM 653 C CA . ARG A 1 82 ? 10.607 2.154 2.083 1.00 93.00 82 ARG A CA 1
ATOM 654 C C . ARG A 1 82 ? 9.882 2.951 3.168 1.00 93.00 82 ARG A C 1
ATOM 656 O O . ARG A 1 82 ? 8.719 2.698 3.458 1.00 93.00 82 ARG A O 1
ATOM 663 N N . GLU A 1 83 ? 10.558 3.928 3.760 1.00 94.88 83 GLU A N 1
ATOM 664 C CA . GLU A 1 83 ? 10.004 4.795 4.799 1.00 94.88 83 GLU A CA 1
ATOM 665 C C . GLU A 1 83 ? 8.842 5.647 4.273 1.00 94.88 83 GLU A C 1
ATOM 667 O O . GLU A 1 83 ? 7.868 5.858 4.994 1.00 94.88 83 GLU A O 1
ATOM 672 N N . GLU A 1 84 ? 8.918 6.092 3.016 1.00 94.56 84 GLU A N 1
ATOM 673 C CA . GLU A 1 84 ? 7.822 6.787 2.337 1.00 94.56 84 GLU A CA 1
ATOM 674 C C . GLU A 1 84 ? 6.597 5.881 2.171 1.00 94.56 84 GLU A C 1
ATOM 676 O O . GLU A 1 84 ? 5.495 6.288 2.534 1.00 94.56 84 GLU A O 1
ATOM 681 N N . ALA A 1 85 ? 6.784 4.632 1.732 1.00 95.00 85 ALA A N 1
ATOM 682 C CA . ALA A 1 85 ? 5.688 3.667 1.625 1.00 95.00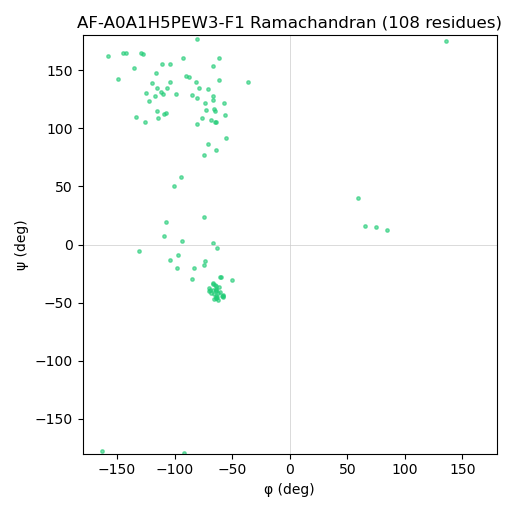 85 ALA A CA 1
ATOM 683 C C . ALA A 1 85 ? 4.982 3.454 2.979 1.00 95.00 85 ALA A C 1
ATOM 685 O O . ALA A 1 85 ? 3.756 3.513 3.066 1.00 95.00 85 ALA A O 1
ATOM 686 N N . ILE A 1 86 ? 5.755 3.306 4.061 1.00 95.12 86 ILE A N 1
ATOM 687 C CA . ILE A 1 86 ? 5.227 3.147 5.427 1.00 95.12 86 ILE A CA 1
ATOM 688 C C . ILE A 1 86 ? 4.468 4.394 5.891 1.00 95.12 86 ILE A C 1
ATOM 690 O O . ILE A 1 86 ? 3.439 4.274 6.559 1.00 95.12 86 ILE A O 1
ATOM 694 N N . ALA A 1 87 ? 4.963 5.591 5.569 1.00 93.81 87 ALA A N 1
ATOM 695 C CA . ALA A 1 87 ? 4.296 6.836 5.930 1.00 93.81 87 ALA A CA 1
ATOM 696 C C . ALA A 1 87 ? 2.927 6.961 5.243 1.00 93.81 87 ALA A C 1
ATOM 698 O O . ALA A 1 87 ? 1.944 7.285 5.909 1.00 93.81 87 ALA A O 1
ATOM 699 N N . ILE A 1 88 ? 2.849 6.633 3.951 1.00 92.88 88 ILE A N 1
ATOM 700 C CA . ILE A 1 88 ? 1.601 6.667 3.176 1.00 92.88 88 ILE A CA 1
ATOM 701 C C . ILE A 1 88 ? 0.613 5.617 3.695 1.00 92.88 88 ILE A C 1
ATOM 703 O O . ILE A 1 88 ? -0.544 5.940 3.968 1.00 92.88 88 ILE A O 1
ATOM 707 N N . ALA A 1 89 ? 1.068 4.379 3.918 1.00 93.88 89 ALA A N 1
ATOM 708 C CA . ALA A 1 89 ? 0.234 3.324 4.491 1.00 93.88 89 ALA A CA 1
ATOM 709 C C . ALA A 1 89 ? -0.324 3.723 5.866 1.00 93.88 89 ALA A C 1
ATOM 711 O O . ALA A 1 89 ? -1.513 3.558 6.140 1.00 93.88 89 ALA A O 1
ATOM 712 N N . ARG A 1 90 ? 0.513 4.324 6.723 1.00 93.38 90 ARG A N 1
ATOM 713 C CA . ARG A 1 90 ? 0.091 4.834 8.033 1.00 93.38 90 ARG A CA 1
ATOM 714 C C . ARG A 1 90 ? -0.985 5.909 7.919 1.00 93.38 90 ARG A C 1
ATOM 716 O O . ARG A 1 90 ? -1.902 5.899 8.738 1.00 93.38 90 ARG A O 1
ATOM 723 N N . GLU A 1 91 ? -0.891 6.827 6.959 1.00 89.31 91 GLU A N 1
ATOM 724 C CA . GLU A 1 91 ? -1.949 7.822 6.755 1.00 89.31 91 GLU A CA 1
ATOM 725 C C . GLU A 1 91 ? -3.267 7.167 6.347 1.00 89.31 91 GLU A C 1
ATOM 727 O O . GLU A 1 91 ? -4.299 7.482 6.936 1.00 89.31 91 GLU A O 1
ATOM 732 N N . PHE A 1 92 ? -3.246 6.220 5.409 1.00 86.31 92 PHE A N 1
ATOM 733 C CA . PHE A 1 92 ? -4.471 5.575 4.934 1.00 86.31 92 PHE A CA 1
ATOM 734 C C . PHE A 1 92 ? -5.157 4.745 6.032 1.00 86.31 92 PHE A C 1
ATOM 736 O O . PHE A 1 92 ? -6.370 4.853 6.240 1.00 86.31 92 PHE A O 1
ATOM 743 N N . LEU A 1 93 ? -4.362 3.992 6.800 1.00 88.44 93 LEU A N 1
ATOM 744 C CA . LEU A 1 93 ? -4.814 3.221 7.961 1.00 88.44 93 LEU A CA 1
ATOM 745 C C . LEU A 1 93 ? -5.283 4.127 9.113 1.00 88.44 93 LEU A C 1
ATOM 747 O O . LEU A 1 93 ? -6.288 3.854 9.767 1.00 88.44 93 LEU A O 1
ATOM 751 N N . GLY A 1 94 ? -4.586 5.240 9.351 1.00 79.06 94 GLY A N 1
ATOM 752 C CA . GLY A 1 94 ? -4.921 6.215 10.387 1.00 79.06 94 GLY A CA 1
ATOM 753 C C . GLY A 1 94 ? -6.185 7.017 10.074 1.00 79.06 94 GLY A C 1
ATOM 754 O O . GLY A 1 94 ? -7.008 7.220 10.966 1.00 79.06 94 GLY A O 1
ATOM 755 N N . ALA A 1 95 ? -6.383 7.408 8.811 1.00 61.19 95 ALA A N 1
ATOM 756 C CA . ALA A 1 95 ? -7.588 8.083 8.324 1.00 61.19 95 ALA A CA 1
ATOM 757 C C . ALA A 1 95 ? -8.855 7.232 8.519 1.00 61.19 95 ALA A C 1
ATOM 759 O O . ALA A 1 95 ? -9.947 7.765 8.697 1.00 61.19 95 ALA A O 1
ATOM 760 N N . ALA A 1 96 ? -8.722 5.905 8.537 1.00 54.81 96 ALA A N 1
ATOM 761 C CA . ALA A 1 96 ? -9.807 4.991 8.894 1.00 54.81 96 ALA A CA 1
ATOM 762 C C . ALA A 1 96 ? -10.254 5.133 10.356 1.00 54.81 96 ALA A C 1
ATOM 764 O O . ALA A 1 96 ? -11.436 5.005 10.665 1.00 54.81 96 ALA A O 1
ATOM 765 N N . SER A 1 97 ? -9.306 5.426 11.248 1.00 48.84 97 SER A N 1
ATOM 766 C CA . SER A 1 97 ? -9.530 5.565 12.689 1.00 48.84 97 SER A CA 1
ATOM 767 C C . SER A 1 97 ? -10.003 6.977 13.079 1.00 48.84 97 SER A C 1
ATOM 769 O O . SER A 1 97 ? -10.768 7.147 14.031 1.00 48.84 97 SER A O 1
ATOM 771 N N . THR A 1 98 ? -9.610 8.008 12.320 1.00 43.53 98 THR A N 1
ATOM 772 C CA . THR A 1 98 ? -9.873 9.427 12.633 1.00 43.53 98 THR A CA 1
ATOM 773 C C . THR A 1 98 ? -11.135 10.029 12.012 1.00 43.53 98 THR A C 1
ATOM 775 O O . THR A 1 98 ? -11.435 11.183 12.301 1.00 43.53 98 THR A O 1
ATOM 778 N N . LEU A 1 99 ? -11.967 9.273 11.286 1.00 45.22 99 LEU A N 1
ATOM 779 C CA . LEU A 1 99 ? -13.325 9.716 10.903 1.00 45.22 99 LEU A CA 1
ATOM 780 C C . LEU A 1 99 ? -14.343 9.678 12.070 1.00 45.22 99 LEU A C 1
ATOM 782 O O . LEU A 1 99 ? -15.557 9.632 11.863 1.00 45.22 99 LEU A O 1
ATOM 786 N N . SER A 1 100 ? -13.869 9.738 13.318 1.00 44.62 100 SER A N 1
ATOM 787 C CA . SER A 1 100 ? -14.688 10.247 14.419 1.00 44.62 100 SER A CA 1
ATOM 788 C C . SER A 1 100 ? -14.793 11.760 14.242 1.00 44.62 100 SER A C 1
ATOM 790 O O . SER A 1 100 ? -13.772 12.439 14.265 1.00 44.62 100 SER A O 1
ATOM 792 N N . GLU A 1 101 ? -16.010 12.259 14.008 1.00 45.72 101 GLU A N 1
ATOM 793 C CA . GLU A 1 101 ? -16.323 13.681 13.805 1.00 45.72 101 GLU A CA 1
ATOM 794 C C . GLU A 1 101 ? -15.468 14.606 14.691 1.00 45.72 101 GLU A C 1
ATOM 796 O O . GLU A 1 101 ? -15.277 14.294 15.873 1.00 45.72 101 GLU A O 1
ATOM 801 N N . PRO A 1 102 ? -14.982 15.756 14.181 1.00 44.19 102 PRO A N 1
ATOM 802 C CA . PRO A 1 102 ? -14.481 16.787 15.071 1.00 44.19 102 PRO A CA 1
ATOM 803 C C . PRO A 1 102 ? -15.618 17.141 16.032 1.00 44.19 102 PRO A C 1
ATOM 805 O O . PRO A 1 102 ? -16.704 17.519 15.589 1.00 44.19 102 PRO A O 1
ATOM 808 N N . ASP A 1 103 ? -15.374 16.995 17.334 1.00 52.56 103 ASP A N 1
ATOM 809 C CA . ASP A 1 103 ? -16.244 17.515 18.386 1.00 52.56 103 ASP A CA 1
ATOM 810 C C . ASP A 1 103 ? -16.249 19.044 18.275 1.00 52.56 103 ASP A C 1
ATOM 812 O O . ASP A 1 103 ? -15.485 19.767 18.918 1.00 52.56 103 ASP A O 1
ATOM 816 N N . LEU A 1 104 ? -17.062 19.547 17.348 1.00 48.22 104 LEU A N 1
ATOM 817 C CA . LEU A 1 104 ? -17.430 20.943 17.250 1.00 48.22 104 LEU A CA 1
ATOM 818 C C . LEU A 1 104 ? -18.418 21.182 18.385 1.00 48.22 104 LEU A C 1
ATOM 820 O O . LEU A 1 104 ? -19.628 21.212 18.169 1.00 48.22 104 LEU A O 1
ATOM 824 N N . GLY A 1 105 ? -17.875 21.300 19.598 1.00 45.97 105 GLY A N 1
ATOM 825 C CA . GLY A 1 105 ? -18.600 21.676 20.798 1.00 45.97 105 GLY A CA 1
ATOM 826 C C . GLY A 1 105 ? -19.318 22.999 20.570 1.00 45.97 105 GLY A C 1
ATOM 827 O O . GLY A 1 105 ? -18.759 24.079 20.766 1.00 45.97 105 GLY A O 1
ATOM 828 N N . TRP A 1 106 ? -20.566 22.917 20.124 1.00 48.75 106 TRP A N 1
ATOM 829 C CA . TRP A 1 106 ? -21.473 24.047 20.102 1.00 48.75 106 TRP A CA 1
ATOM 830 C C . TRP A 1 106 ? -21.891 24.315 21.547 1.00 48.75 106 TRP A C 1
ATOM 832 O O . TRP A 1 106 ? -22.425 23.411 22.192 1.00 48.75 106 TRP A O 1
ATOM 842 N N . PRO A 1 107 ? -21.652 25.518 22.093 1.00 53.19 107 PRO A N 1
ATOM 843 C CA . PRO A 1 107 ? -22.130 25.833 23.427 1.00 53.19 107 PRO A CA 1
ATOM 844 C C . PRO A 1 107 ? -23.661 25.850 23.406 1.00 53.19 107 PRO A C 1
ATOM 846 O O . PRO A 1 107 ? -24.275 26.670 22.720 1.00 53.19 107 PRO A O 1
ATOM 849 N N . GLU A 1 108 ? -24.280 24.937 24.155 1.00 45.81 108 GLU A N 1
ATOM 850 C CA . GLU A 1 108 ? -25.711 24.985 24.435 1.00 45.81 108 GLU A CA 1
ATOM 851 C C . GLU A 1 108 ? -26.000 26.257 25.247 1.00 45.81 108 GLU A C 1
ATOM 853 O O . GLU A 1 108 ? -25.660 26.370 26.424 1.00 45.81 108 GLU A O 1
ATOM 858 N N . HIS A 1 109 ? 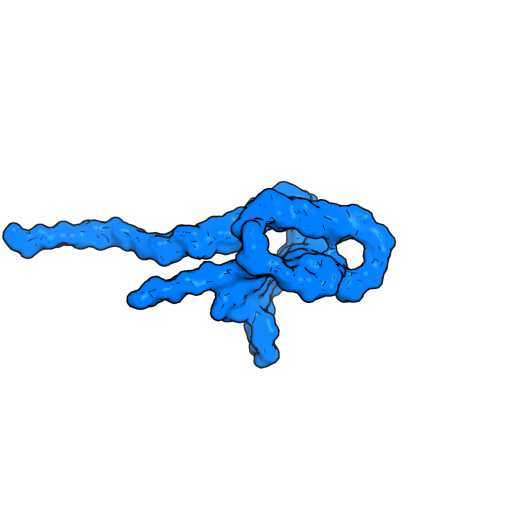-26.592 27.254 24.593 1.00 48.62 109 HIS A N 1
ATOM 859 C CA . HIS A 1 109 ? -27.186 28.402 25.263 1.00 48.62 109 HIS A CA 1
ATOM 860 C C . HIS A 1 109 ? -28.574 28.015 25.770 1.00 48.62 109 HIS A C 1
ATOM 862 O O . HIS A 1 109 ? -29.510 28.014 24.974 1.00 48.62 109 HIS A O 1
ATOM 868 N N . HIS A 1 110 ? -28.718 27.766 27.074 1.00 44.75 110 HIS A N 1
ATOM 869 C CA . HIS A 1 110 ? -29.991 27.899 27.790 1.00 44.75 110 HIS A CA 1
ATOM 870 C C . HIS A 1 110 ? -29.777 28.357 29.234 1.00 44.75 110 HIS A C 1
ATOM 872 O O . HIS A 1 110 ? -28.930 27.761 29.933 1.00 44.75 110 HIS A O 1
#

Radius of gyration: 16.45 Å; Cα contacts (8 Å, |Δi|>4): 156; chains: 1; bounding box: 43×42×42 Å

Sequence (110 aa):
MRIERRIWFIDRFGREFDDDVTVEAFIEMFDDVVAAVDDAEHCVVDICDSTDWYVEFSRTTVTLGQAEVGGEHLGDLPLTSREEAIAIAREFLGAASTLSEPDLGWPEHH

Secondary structure (DSSP, 8-state):
------EEEE-TTS-EE-SS--HHHHHHHHHHHHH--S--S--EEEEEETTSEEEEEESSEEEEEE-STT--EEEEEE---HHHHHHHHHHHHHHHHH-S----------

Mean predicted aligned error: 8.53 Å